Protein AF-A0A524KVC4-F1 (afdb_monomer_lite)

Structure (mmCIF, N/CA/C/O backbone):
data_AF-A0A524KVC4-F1
#
_entry.id   AF-A0A524KVC4-F1
#
loop_
_atom_site.group_PDB
_atom_site.id
_atom_site.type_symbol
_atom_site.label_atom_id
_atom_site.label_alt_id
_atom_site.label_comp_id
_atom_site.label_asym_id
_atom_site.label_entity_id
_atom_site.label_seq_id
_atom_site.pdbx_PDB_ins_code
_atom_site.Cartn_x
_atom_site.Cartn_y
_atom_site.Cartn_z
_atom_site.occupancy
_atom_site.B_iso_or_equiv
_atom_site.auth_seq_id
_atom_site.auth_comp_id
_atom_site.auth_asym_id
_atom_site.auth_atom_id
_atom_site.pdbx_PDB_model_num
ATOM 1 N N . MET A 1 1 ? -10.674 7.445 22.238 1.00 73.44 1 MET A N 1
ATOM 2 C CA . MET A 1 1 ? -9.849 8.477 21.574 1.00 73.44 1 MET A CA 1
ATOM 3 C C . MET A 1 1 ? -8.914 7.795 20.593 1.00 73.44 1 MET A C 1
ATOM 5 O O . MET A 1 1 ? -8.233 6.855 20.992 1.00 73.44 1 MET A O 1
ATOM 9 N N . ILE A 1 2 ? -8.922 8.220 19.329 1.00 80.94 2 ILE A N 1
ATOM 10 C CA . ILE A 1 2 ? -7.998 7.722 18.301 1.00 80.94 2 ILE A CA 1
ATOM 11 C C . ILE A 1 2 ? -6.609 8.302 18.598 1.00 80.94 2 ILE A C 1
ATOM 13 O O . ILE A 1 2 ? -6.485 9.497 18.859 1.00 80.94 2 ILE A O 1
ATOM 17 N N . LYS A 1 3 ? -5.571 7.457 18.616 1.00 84.25 3 LYS A N 1
ATOM 18 C CA . LYS A 1 3 ? -4.176 7.907 18.719 1.00 84.25 3 LYS A CA 1
ATOM 19 C C . LYS A 1 3 ? -3.640 8.125 17.309 1.00 84.25 3 LYS A C 1
ATOM 21 O O . LYS A 1 3 ? -3.406 7.151 16.599 1.00 84.25 3 LYS A O 1
ATOM 26 N N . ILE A 1 4 ? -3.447 9.382 16.924 1.00 86.06 4 ILE A N 1
ATOM 27 C CA . ILE A 1 4 ? -2.822 9.742 15.648 1.00 86.06 4 ILE A CA 1
ATOM 28 C C . ILE A 1 4 ? -1.307 9.787 15.853 1.00 86.06 4 ILE A C 1
ATOM 30 O O . ILE A 1 4 ? -0.820 10.383 16.814 1.00 86.06 4 ILE A O 1
ATOM 34 N N . LYS A 1 5 ? -0.565 9.121 14.966 1.00 85.62 5 LYS A N 1
ATOM 35 C CA . LYS A 1 5 ? 0.897 9.156 14.924 1.00 85.62 5 LYS A CA 1
ATOM 36 C C . LYS A 1 5 ? 1.324 9.715 13.577 1.00 85.62 5 LYS A C 1
ATOM 38 O O . LYS A 1 5 ? 1.059 9.098 12.550 1.00 85.62 5 LYS A O 1
ATOM 43 N N . GLU A 1 6 ? 2.019 10.842 13.601 1.00 87.81 6 GLU A N 1
ATOM 44 C CA . GLU A 1 6 ? 2.672 11.371 12.409 1.00 87.81 6 GLU A CA 1
ATOM 45 C C . GLU A 1 6 ? 3.891 10.517 12.041 1.00 87.81 6 GLU A C 1
ATOM 47 O O . GLU A 1 6 ? 4.621 10.011 12.901 1.00 87.81 6 GLU A O 1
ATOM 52 N N . ILE A 1 7 ? 4.088 10.326 10.740 1.00 83.31 7 ILE A N 1
ATOM 53 C CA . ILE A 1 7 ? 5.182 9.543 10.171 1.00 83.31 7 ILE A CA 1
ATOM 54 C C . ILE A 1 7 ? 5.699 10.261 8.933 1.00 83.31 7 ILE A C 1
ATOM 56 O O . ILE A 1 7 ? 4.928 10.589 8.035 1.00 83.31 7 ILE A O 1
ATOM 60 N N . THR A 1 8 ? 7.013 10.464 8.867 1.00 90.62 8 THR A N 1
ATOM 61 C CA . THR A 1 8 ? 7.662 10.988 7.665 1.00 90.62 8 THR A CA 1
ATOM 62 C C . THR A 1 8 ? 7.751 9.881 6.622 1.00 90.62 8 THR A C 1
ATOM 64 O O . THR A 1 8 ? 8.480 8.900 6.792 1.00 90.62 8 THR A O 1
ATOM 67 N N . CYS A 1 9 ? 6.998 10.025 5.538 1.00 83.38 9 CYS A N 1
ATOM 68 C CA . CYS A 1 9 ? 7.023 9.092 4.418 1.00 83.38 9 CYS A CA 1
ATOM 69 C C . CYS A 1 9 ? 8.312 9.267 3.599 1.00 83.38 9 CYS A C 1
ATOM 71 O O . CYS A 1 9 ? 8.762 10.390 3.386 1.00 83.38 9 CYS A O 1
ATOM 73 N N . LYS A 1 10 ? 8.881 8.169 3.079 1.00 87.00 10 LYS A N 1
ATOM 74 C CA . LYS A 1 10 ? 10.015 8.240 2.133 1.00 87.00 10 LYS A CA 1
ATOM 75 C C . LYS A 1 10 ? 9.595 8.800 0.766 1.00 87.00 10 LYS A C 1
ATOM 77 O O . LYS A 1 10 ? 10.365 9.501 0.127 1.00 87.00 10 LYS A O 1
ATOM 82 N N . SER A 1 11 ? 8.391 8.448 0.316 1.00 88.62 11 SER A N 1
ATOM 83 C CA . SER A 1 11 ? 7.779 8.861 -0.951 1.00 88.62 11 SER A CA 1
ATOM 84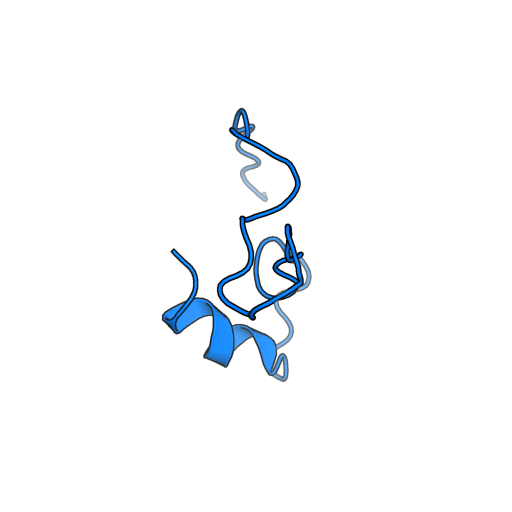 C C . SER A 1 11 ? 6.259 8.699 -0.846 1.00 88.62 11 SER A C 1
ATOM 86 O O . SER A 1 11 ? 5.781 7.914 -0.023 1.00 88.62 11 SER A O 1
ATOM 88 N N . ILE A 1 12 ? 5.512 9.426 -1.680 1.00 86.50 12 ILE A N 1
ATOM 89 C CA . ILE A 1 12 ? 4.057 9.272 -1.838 1.00 86.50 12 ILE A CA 1
ATOM 90 C C . ILE A 1 12 ? 3.683 8.054 -2.701 1.00 86.50 12 ILE A C 1
ATOM 92 O O . ILE A 1 12 ? 2.646 7.439 -2.469 1.00 86.50 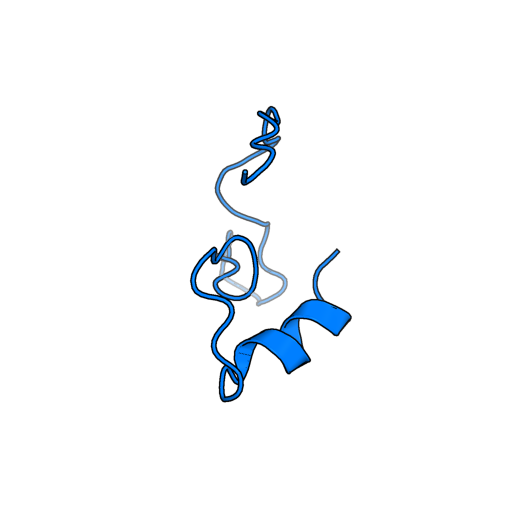12 ILE A O 1
ATOM 96 N N . LEU A 1 13 ? 4.537 7.673 -3.659 1.00 90.81 13 LEU A N 1
ATOM 97 C CA . LEU A 1 13 ? 4.342 6.508 -4.530 1.00 90.81 13 LEU A CA 1
ATOM 98 C C . LEU A 1 13 ? 5.415 5.443 -4.292 1.00 90.81 13 LEU A C 1
ATOM 100 O O . LEU A 1 13 ? 6.568 5.758 -3.977 1.00 90.81 13 LEU A O 1
ATOM 104 N N . SER A 1 14 ? 5.040 4.182 -4.493 1.00 88.81 14 SER A N 1
ATOM 105 C CA . SER A 1 14 ? 5.966 3.049 -4.544 1.00 88.81 14 SER A CA 1
ATOM 106 C C . SER A 1 14 ? 6.493 2.861 -5.965 1.00 88.81 14 SER A C 1
ATOM 108 O O . SER A 1 14 ? 5.807 3.198 -6.924 1.00 88.81 14 SER A O 1
ATOM 110 N N . THR A 1 15 ? 7.690 2.303 -6.129 1.00 91.50 15 THR A N 1
ATOM 111 C CA . THR A 1 15 ? 8.166 1.850 -7.447 1.00 91.50 15 THR A CA 1
ATOM 112 C C . THR A 1 15 ? 7.303 0.695 -7.946 1.00 91.50 15 THR A C 1
ATOM 114 O O . THR A 1 15 ? 6.970 -0.205 -7.170 1.00 91.50 15 THR A O 1
ATOM 117 N N . SER A 1 16 ? 6.941 0.706 -9.224 1.00 92.19 16 SER A N 1
ATOM 118 C CA . SER A 1 16 ? 6.155 -0.374 -9.820 1.00 92.19 16 SER A CA 1
ATOM 119 C C . SER A 1 16 ? 7.044 -1.563 -10.201 1.00 92.19 16 SER A C 1
ATOM 121 O O . SER A 1 16 ? 8.190 -1.397 -10.608 1.00 92.19 16 SER A O 1
ATOM 123 N N . GLY A 1 17 ? 6.504 -2.779 -10.073 1.00 90.56 17 GLY A N 1
ATOM 124 C CA . GLY A 1 17 ? 7.121 -4.008 -10.591 1.00 90.56 17 GLY A CA 1
ATOM 125 C C . GLY A 1 17 ? 6.673 -4.370 -12.013 1.00 90.56 17 GLY A C 1
ATOM 126 O O . GLY A 1 17 ? 7.088 -5.398 -12.542 1.00 90.56 17 GLY A O 1
ATOM 127 N N . ILE A 1 18 ? 5.792 -3.567 -12.616 1.00 94.25 18 ILE A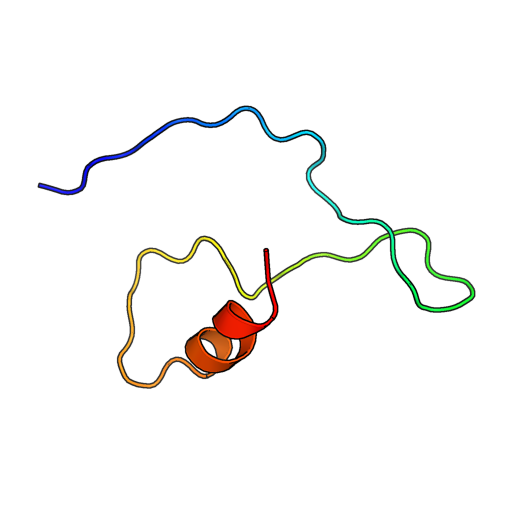 N 1
ATOM 128 C CA . ILE A 1 18 ? 5.230 -3.812 -13.948 1.00 94.25 18 ILE A CA 1
ATOM 129 C C . ILE A 1 18 ? 6.146 -3.171 -15.001 1.00 94.25 18 ILE A C 1
ATOM 131 O O . ILE A 1 18 ? 6.403 -1.969 -14.905 1.00 94.25 18 ILE A O 1
ATOM 135 N N . PRO A 1 19 ? 6.605 -3.920 -16.024 1.00 97.12 19 PRO A N 1
ATOM 136 C CA . PRO A 1 19 ? 7.430 -3.361 -17.091 1.00 97.12 19 PRO A CA 1
ATOM 137 C C . PRO A 1 19 ? 6.776 -2.148 -17.767 1.00 97.12 19 PRO A C 1
ATOM 139 O O . PRO A 1 19 ? 5.617 -2.209 -18.173 1.00 97.12 19 PRO A O 1
ATOM 142 N N . GLY A 1 20 ? 7.532 -1.055 -17.903 1.00 97.00 20 GLY A N 1
ATOM 143 C CA . GLY A 1 20 ? 7.073 0.185 -18.544 1.00 97.00 20 GLY A CA 1
ATOM 144 C C . GLY A 1 20 ? 6.254 1.121 -17.648 1.00 97.00 20 GLY A C 1
ATOM 145 O O . GLY A 1 20 ? 5.764 2.135 -18.136 1.00 97.00 20 GLY A O 1
ATOM 146 N N . ILE A 1 21 ? 6.103 0.808 -16.359 1.00 96.75 21 ILE A N 1
ATOM 147 C CA . ILE A 1 21 ? 5.476 1.689 -15.370 1.00 96.75 21 ILE A CA 1
ATOM 148 C C . ILE A 1 21 ? 6.511 2.006 -14.294 1.00 96.75 21 ILE A C 1
ATOM 150 O O . ILE A 1 21 ? 7.082 1.092 -13.709 1.00 96.75 21 ILE A O 1
ATOM 154 N N . ASP A 1 22 ? 6.708 3.288 -13.990 1.00 95.50 22 ASP A N 1
ATOM 155 C CA . ASP A 1 22 ? 7.712 3.708 -13.005 1.00 95.50 22 ASP A CA 1
ATOM 156 C C . ASP A 1 22 ? 7.204 3.568 -11.562 1.00 95.50 22 ASP A C 1
ATOM 158 O O . ASP A 1 22 ? 7.924 3.123 -10.664 1.00 95.50 22 ASP A O 1
ATOM 162 N N . TYR A 1 23 ? 5.932 3.908 -11.331 1.00 94.75 23 TYR A N 1
ATOM 163 C CA . TYR A 1 23 ? 5.367 4.036 -9.989 1.00 94.75 23 TYR A CA 1
ATOM 164 C C . TYR A 1 23 ? 3.970 3.428 -9.855 1.00 94.75 2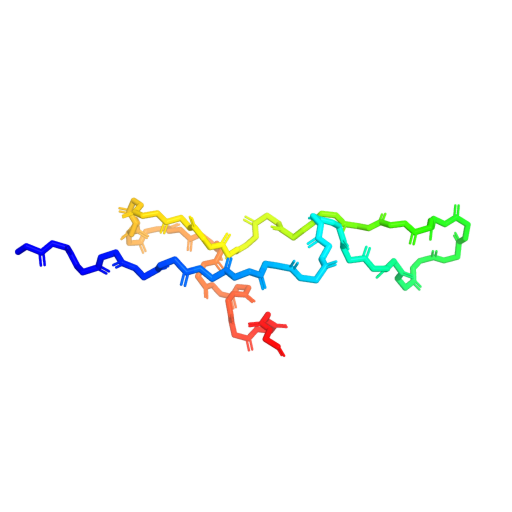3 TYR A C 1
ATOM 166 O O . TYR A 1 23 ? 3.208 3.335 -10.814 1.00 94.75 23 TYR A O 1
ATOM 174 N N . ALA A 1 24 ? 3.624 3.051 -8.629 1.00 91.06 24 ALA A N 1
ATOM 175 C CA . ALA A 1 24 ? 2.322 2.541 -8.236 1.00 91.06 24 ALA A CA 1
ATOM 176 C C . ALA A 1 24 ? 1.843 3.231 -6.951 1.00 91.06 24 ALA A C 1
ATOM 178 O O . ALA A 1 24 ? 2.623 3.522 -6.039 1.00 91.06 24 ALA A O 1
ATOM 179 N N . LEU A 1 25 ? 0.534 3.462 -6.874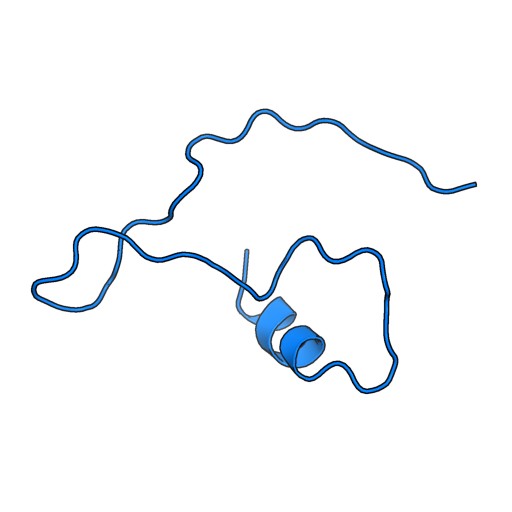 1.00 89.06 25 LEU A N 1
ATOM 180 C CA . LEU A 1 25 ? -0.143 3.889 -5.654 1.00 89.06 25 LEU A CA 1
ATOM 181 C C . LEU A 1 25 ? -0.652 2.649 -4.911 1.00 89.06 25 LEU A C 1
ATOM 183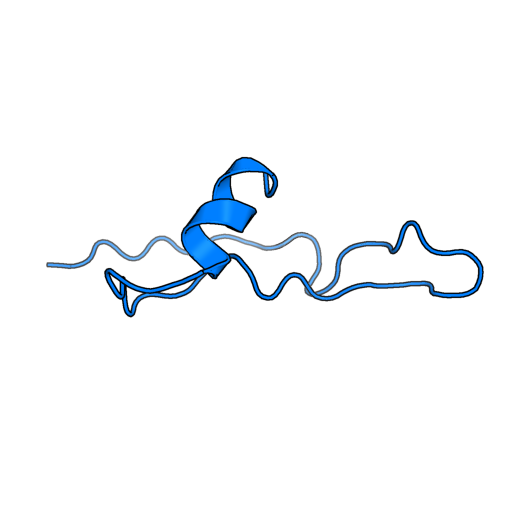 O O . LEU A 1 25 ? -1.233 1.763 -5.533 1.00 89.06 25 LEU A O 1
ATOM 187 N N . ASN A 1 26 ? -0.471 2.597 -3.591 1.00 85.00 26 ASN A N 1
ATOM 188 C CA . ASN A 1 26 ? -1.056 1.554 -2.749 1.00 85.00 26 ASN A CA 1
ATOM 189 C C . ASN A 1 26 ? -2.403 2.034 -2.168 1.00 85.00 26 ASN A C 1
ATOM 191 O O . ASN A 1 26 ? -2.392 2.829 -1.228 1.00 85.00 26 ASN A O 1
ATOM 195 N N . PRO A 1 27 ? -3.558 1.556 -2.669 1.00 86.38 27 PRO A N 1
ATOM 196 C CA . PRO A 1 27 ? -4.870 1.966 -2.167 1.00 86.38 27 PRO A CA 1
ATOM 197 C C . PRO A 1 27 ? -5.331 1.172 -0.931 1.00 86.38 27 PRO A C 1
ATOM 199 O O . PRO A 1 27 ? -6.449 1.367 -0.458 1.00 86.38 27 PRO A O 1
ATOM 202 N N . TYR A 1 28 ? -4.526 0.233 -0.428 1.00 88.62 28 TYR A N 1
ATOM 203 C CA . TYR A 1 28 ? -4.975 -0.775 0.537 1.00 88.62 28 TYR A CA 1
ATOM 204 C C . TYR A 1 28 ? -4.631 -0.450 1.999 1.00 88.62 28 TYR A C 1
ATOM 206 O O . TYR A 1 28 ? -5.057 -1.169 2.904 1.00 88.62 28 TYR A O 1
ATOM 214 N N . VAL A 1 29 ? -3.880 0.625 2.254 1.00 83.94 29 VAL A N 1
ATOM 215 C CA . VAL A 1 29 ? -3.421 1.026 3.595 1.00 83.94 29 VAL A CA 1
ATOM 216 C C . VAL A 1 29 ? -3.813 2.467 3.923 1.00 83.94 29 VAL A C 1
ATOM 218 O O . VAL A 1 29 ? -3.921 3.302 3.034 1.00 83.94 29 VAL A O 1
ATOM 221 N N . GLY A 1 30 ? -4.014 2.767 5.213 1.00 81.06 30 GLY A N 1
ATOM 222 C CA . GLY A 1 30 ? -4.248 4.139 5.693 1.00 81.06 30 GLY A CA 1
ATOM 223 C C . GLY A 1 30 ? -5.712 4.595 5.784 1.00 81.06 30 GLY A C 1
ATOM 224 O O . GLY A 1 30 ? -5.962 5.788 5.877 1.00 81.06 30 GLY A O 1
ATOM 225 N N . CYS A 1 31 ? -6.686 3.680 5.772 1.00 85.81 31 CYS A N 1
ATOM 226 C CA . CYS A 1 31 ? -8.111 4.016 5.895 1.00 85.81 31 CYS A CA 1
ATOM 227 C C . CYS A 1 31 ? -8.600 3.936 7.356 1.00 85.81 31 CYS A C 1
ATOM 229 O O . CYS A 1 31 ? -8.488 2.882 7.985 1.00 85.81 31 CYS A O 1
ATOM 231 N N . GLU A 1 32 ? -9.192 5.017 7.876 1.00 88.00 32 GLU A N 1
ATOM 232 C CA . GLU A 1 32 ? -9.716 5.093 9.255 1.00 88.00 32 GLU A CA 1
ATOM 233 C C . GLU A 1 32 ? -11.145 4.537 9.413 1.00 88.00 32 GLU A C 1
ATOM 235 O O . GLU A 1 32 ? -11.587 4.295 10.533 1.00 88.00 32 GLU A O 1
ATOM 240 N N . HIS A 1 33 ? -11.868 4.285 8.314 1.00 90.19 33 HIS A N 1
ATOM 241 C CA . HIS A 1 33 ? -13.276 3.861 8.356 1.00 90.19 33 HIS A CA 1
ATOM 242 C C . HIS A 1 33 ? -13.504 2.477 8.984 1.00 90.19 33 HIS A C 1
ATOM 244 O O . HIS A 1 33 ? -14.580 2.215 9.513 1.00 90.19 33 HIS A O 1
ATOM 250 N N . GLY A 1 34 ? -12.527 1.566 8.894 1.00 87.62 34 GLY A N 1
ATOM 251 C CA . GLY A 1 34 ? -12.597 0.256 9.555 1.00 87.62 34 GLY A CA 1
ATOM 252 C C . GLY A 1 34 ? -13.793 -0.628 9.162 1.00 87.62 34 GLY A C 1
ATOM 253 O O . GLY A 1 34 ? -14.244 -1.423 9.983 1.00 87.62 34 GLY A O 1
ATOM 254 N N . CYS A 1 35 ? -14.332 -0.500 7.941 1.00 92.44 35 CYS A N 1
ATOM 255 C CA . CYS A 1 35 ? -15.548 -1.213 7.538 1.00 92.44 35 CYS A CA 1
ATOM 256 C C . CYS A 1 35 ? -15.375 -2.740 7.608 1.00 92.44 35 CYS A C 1
ATOM 258 O O . CYS A 1 35 ? -14.452 -3.294 7.010 1.00 92.44 35 CYS A O 1
ATOM 260 N N . VAL A 1 36 ? -16.326 -3.431 8.244 1.00 92.62 36 VAL A N 1
ATOM 261 C CA . VAL A 1 36 ? -16.318 -4.902 8.407 1.00 92.62 36 VAL A CA 1
ATOM 262 C C . VAL A 1 36 ? -16.337 -5.674 7.082 1.00 92.62 36 VAL A C 1
ATOM 264 O O . VAL A 1 36 ? -15.883 -6.810 7.022 1.00 92.62 36 VAL A O 1
ATOM 267 N N . TYR A 1 37 ? -16.836 -5.047 6.014 1.00 92.44 37 TYR A N 1
ATOM 268 C CA . TYR A 1 37 ? -16.930 -5.607 4.662 1.00 92.44 37 TYR A CA 1
ATOM 269 C C . TYR A 1 37 ? -15.807 -5.123 3.730 1.00 92.44 37 TYR A C 1
ATOM 271 O O . TYR A 1 37 ? -15.865 -5.336 2.519 1.00 92.44 37 TYR A O 1
ATOM 279 N N . CYS A 1 38 ? -14.797 -4.420 4.250 1.00 92.69 38 CYS A N 1
ATOM 280 C CA . CYS A 1 38 ? -13.748 -3.852 3.415 1.00 92.69 38 CYS A CA 1
ATOM 281 C C . CYS A 1 38 ? -12.863 -4.954 2.818 1.00 92.69 38 CYS A C 1
ATOM 283 O O . CYS A 1 38 ? -12.061 -5.570 3.521 1.00 92.69 38 CYS A O 1
ATOM 285 N N . TYR A 1 39 ? -12.944 -5.156 1.500 1.00 91.12 39 TYR A N 1
ATOM 286 C CA . TYR A 1 39 ? -12.102 -6.135 0.807 1.00 91.12 39 TYR A CA 1
ATOM 287 C C . TYR A 1 39 ? -10.598 -5.824 0.953 1.00 91.12 39 TYR A C 1
ATOM 289 O O . TYR A 1 39 ? -9.779 -6.740 1.007 1.00 91.12 39 TYR A O 1
ATOM 297 N N . ALA A 1 40 ? -10.221 -4.544 1.088 1.00 92.00 40 ALA A N 1
ATOM 298 C CA . ALA A 1 40 ? -8.827 -4.127 1.246 1.00 92.00 40 ALA A CA 1
ATOM 299 C C . ALA A 1 40 ? -8.185 -4.645 2.548 1.00 92.00 40 ALA A C 1
ATOM 301 O O . ALA A 1 40 ? -6.960 -4.736 2.627 1.00 92.00 40 ALA A O 1
ATOM 302 N N . ILE A 1 41 ? -8.979 -5.070 3.543 1.00 89.44 41 ILE A N 1
ATOM 303 C CA . ILE A 1 41 ? -8.459 -5.743 4.746 1.00 89.44 41 ILE A CA 1
ATOM 304 C C . ILE A 1 41 ? -7.694 -7.017 4.373 1.00 89.44 41 ILE A C 1
ATOM 306 O O . ILE A 1 41 ? -6.674 -7.317 4.995 1.00 89.44 41 ILE A O 1
ATOM 310 N N . PHE A 1 42 ? -8.139 -7.749 3.347 1.00 90.25 42 PHE A N 1
ATOM 311 C CA . PHE A 1 42 ? -7.403 -8.907 2.845 1.00 90.25 42 PHE A CA 1
ATOM 312 C C . PHE A 1 42 ? -6.038 -8.492 2.288 1.00 90.25 42 PHE A C 1
ATOM 314 O O . PHE A 1 42 ? -5.020 -9.082 2.650 1.00 90.25 42 PHE A O 1
ATOM 321 N N . MET A 1 43 ? -6.014 -7.429 1.476 1.00 92.12 43 MET A N 1
ATOM 322 C CA . MET A 1 43 ? -4.788 -6.897 0.873 1.00 92.12 43 MET A CA 1
ATOM 323 C C . MET A 1 43 ? -3.798 -6.376 1.916 1.00 92.12 43 MET A C 1
ATOM 325 O O . MET A 1 43 ? -2.594 -6.509 1.712 1.00 92.12 43 MET A O 1
ATOM 329 N N . LYS A 1 44 ? -4.279 -5.893 3.072 1.00 85.25 44 LYS A N 1
ATOM 330 C CA . LYS A 1 44 ? -3.428 -5.439 4.182 1.00 85.25 44 LYS A CA 1
ATOM 331 C C . LYS A 1 44 ? -2.396 -6.489 4.627 1.00 85.25 44 LYS A C 1
ATOM 333 O O . LYS A 1 44 ? -1.320 -6.129 5.089 1.00 85.25 44 LYS A O 1
ATOM 338 N N . ARG A 1 45 ? -2.698 -7.786 4.475 1.00 87.00 45 ARG A N 1
ATOM 339 C CA . ARG A 1 45 ? -1.778 -8.899 4.796 1.00 87.00 45 ARG A CA 1
ATOM 340 C C . ARG A 1 45 ? -0.525 -8.931 3.920 1.00 87.00 45 ARG A C 1
ATOM 342 O O . ARG A 1 45 ? 0.472 -9.515 4.325 1.00 87.00 45 ARG A O 1
ATOM 349 N N . PHE A 1 46 ? -0.602 -8.337 2.734 1.00 85.38 46 PHE A N 1
ATOM 350 C CA . PHE A 1 46 ? 0.452 -8.331 1.721 1.00 85.38 46 PHE A CA 1
ATOM 351 C C . PHE A 1 46 ? 1.112 -6.957 1.573 1.00 85.38 46 PHE A C 1
ATOM 353 O O . PHE A 1 46 ? 2.015 -6.793 0.760 1.00 85.38 46 PHE A O 1
ATOM 360 N N . THR A 1 47 ? 0.655 -5.958 2.331 1.00 79.19 47 THR A N 1
ATOM 361 C CA . THR A 1 47 ? 1.221 -4.608 2.334 1.00 79.19 47 THR A CA 1
ATOM 362 C C . THR A 1 47 ? 2.004 -4.377 3.622 1.00 79.19 47 THR A C 1
ATOM 364 O O . THR A 1 47 ? 1.406 -4.361 4.701 1.00 79.19 47 THR A O 1
ATOM 367 N N . GLY A 1 48 ? 3.316 -4.169 3.505 1.00 65.88 48 GLY A N 1
ATOM 368 C CA . GLY A 1 48 ? 4.235 -3.931 4.621 1.00 65.88 48 GLY A CA 1
ATOM 369 C C . GLY A 1 48 ? 5.677 -4.030 4.168 1.00 65.88 48 GLY A C 1
ATOM 370 O O . GLY A 1 48 ? 6.101 -5.171 3.901 1.00 65.88 48 GLY A O 1
#

Sequence (48 aa):
MIKIKEITCKSILSTSGIPGIDYALNPYVGCEHGCVYCYAIFMKRFTG

Foldseek 3Di:
DDDDDDDDDPDQWDQDPDPPGGTDHDPLDDDPPPDPPDPSVVVVVVPD

Radius of gyration: 13.45 Å; chains: 1; bounding box: 27×20×40 Å

pLDDT: mean 88.15, std 5.73, range [65.88, 97.12]

Secondary structure (DSSP, 8-state):
---------S-SSEEP-STT--EE--TTS--SS--TT-THHHHGGG--